Protein AF-S9TFR0-F1 (afdb_monomer)

pLDDT: mean 75.0, std 15.77, range [38.53, 92.88]

Radius of gyration: 18.56 Å; Cα contacts (8 Å, |Δi|>4): 282; chains: 1; bounding box: 47×51×44 Å

Sequence (170 aa):
MITVFAYYRRLFASRSALPDVIALQETHVWTPQDAADFQELGYSVAACYTRPDSRSRVGGGVVTLFRDATVSAVEYTPTAACPVPEFEQVMVWVRDKCTSPATYYGIVNCYWRPNCLASAQPVESVIEFYSQQGMDIVVGDMNARHLSWSSQHNSYAVGRGLLDSRRLRQ

InterPro domains:
  IPR005135 Endonuclease/exonuclease/phosphatase [PF03372] (18-153)
  IPR036691 Endonuclease/exonuclease/phosphatase superfamily [G3DSA:3.60.10.10] (11-167)
  IPR036691 Endonuclease/exonuclease/phosphatase superfamily [SSF56219] (18-165)

Secondary structure (DSSP, 8-state):
---HHHHHHHHHHT-SS--SEEEEE------HHHHHHHHHTTEEEEEEEEE--SS-S--EEEEEEEETTTEEEEEEE-GGG-SSTTEEEEEEEEEESSSSSPPEEEEEEEEEPTT--SSSHHHHHHHHHHHHTT--EEEEE----HHHHHHHHHHHHHHHHHHHHHHTT-

Foldseek 3Di:
DCPPLNVVCVVPVPDPDDDFKDKDWQPQDDDPVNQVSVVVVQKHWQDKDWANDPPDPRTTIMTMIGRPVFKHFDDKDAPVPQPDVQKHKMKTWMWTPVDVVIDIAIEIRIDHDAPPPPDQVSVVSRVVVCVVVRHDYYDYHNNDDPCVNCVRCVVPVVVVVVVVVVVVPD

Structure (mmCIF, N/CA/C/O backbone):
data_AF-S9TFR0-F1
#
_entry.id   AF-S9TFR0-F1
#
loop_
_atom_site.group_PDB
_atom_site.id
_atom_site.type_symbol
_atom_site.label_atom_id
_atom_site.label_alt_id
_atom_site.label_comp_id
_atom_site.label_asym_id
_atom_site.label_entity_id
_atom_site.label_seq_id
_atom_site.pdbx_PDB_ins_code
_atom_site.Cartn_x
_atom_site.Cartn_y
_atom_site.Cartn_z
_atom_site.occupancy
_atom_site.B_iso_or_equiv
_atom_site.auth_seq_id
_atom_site.auth_comp_id
_atom_site.auth_asym_id
_atom_site.auth_atom_id
_atom_site.pdbx_PDB_model_num
ATOM 1 N N . MET A 1 1 ? -15.763 9.952 -17.727 1.00 38.53 1 MET A N 1
ATOM 2 C CA . MET A 1 1 ? -14.745 9.702 -16.690 1.00 38.53 1 MET A CA 1
ATOM 3 C C . MET A 1 1 ? -15.491 9.492 -15.385 1.00 38.53 1 MET A C 1
ATOM 5 O O . MET A 1 1 ? -16.047 10.447 -14.865 1.00 38.53 1 MET A O 1
ATOM 9 N N . ILE A 1 2 ? -15.636 8.242 -14.944 1.00 44.19 2 ILE A N 1
ATOM 10 C CA . ILE A 1 2 ? -16.133 7.963 -13.591 1.00 44.19 2 ILE A CA 1
ATOM 11 C C . ILE A 1 2 ? -14.950 8.289 -12.683 1.00 44.19 2 ILE A C 1
ATOM 13 O O . ILE A 1 2 ? -13.877 7.725 -12.881 1.00 44.19 2 ILE A O 1
ATOM 17 N N . THR A 1 3 ? -15.101 9.255 -11.780 1.00 57.06 3 THR A N 1
ATOM 18 C CA . THR A 1 3 ? -14.060 9.531 -10.787 1.00 57.06 3 THR A CA 1
ATOM 19 C C . THR A 1 3 ? -13.850 8.271 -9.955 1.00 57.06 3 THR A C 1
ATOM 21 O O . THR A 1 3 ? -14.809 7.548 -9.670 1.00 57.06 3 THR A O 1
ATOM 24 N N . VAL A 1 4 ? -12.601 7.987 -9.585 1.00 61.88 4 VAL A N 1
ATOM 25 C CA . VAL A 1 4 ? -12.224 6.833 -8.751 1.00 61.88 4 VAL A CA 1
ATOM 26 C C . VAL A 1 4 ? -13.170 6.720 -7.545 1.00 61.88 4 VAL A C 1
ATOM 28 O O . VAL A 1 4 ? -13.700 5.649 -7.251 1.00 61.88 4 VAL A O 1
ATOM 31 N N . PHE A 1 5 ? -13.531 7.859 -6.955 1.00 61.34 5 PHE A N 1
ATOM 32 C CA . PHE A 1 5 ? -14.506 7.951 -5.878 1.00 61.34 5 PHE A CA 1
ATOM 33 C C . PHE A 1 5 ? -15.922 7.457 -6.215 1.00 61.34 5 PHE A C 1
ATOM 35 O O . PHE A 1 5 ? -16.504 6.699 -5.440 1.00 61.34 5 PHE A O 1
ATOM 42 N N . ALA A 1 6 ? -16.498 7.826 -7.364 1.00 61.62 6 ALA A N 1
ATOM 43 C CA . ALA A 1 6 ? -17.844 7.384 -7.741 1.00 61.62 6 ALA A CA 1
ATOM 44 C C . ALA A 1 6 ? -17.916 5.857 -7.933 1.00 61.62 6 ALA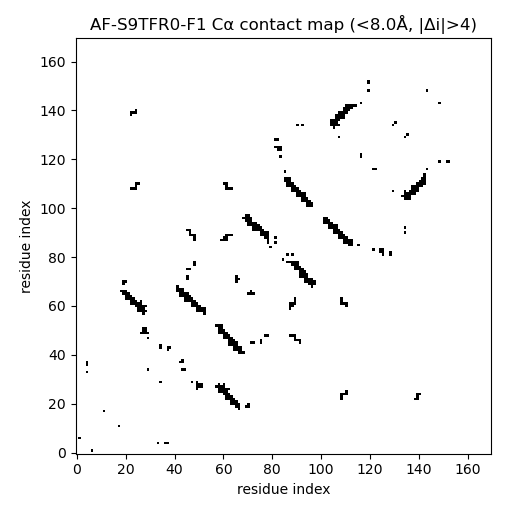 A C 1
ATOM 46 O O . ALA A 1 6 ? -18.931 5.233 -7.609 1.00 61.62 6 ALA A O 1
ATOM 47 N N . TYR A 1 7 ? -16.823 5.244 -8.402 1.00 68.31 7 TYR A N 1
ATOM 48 C CA . TYR A 1 7 ? -16.691 3.790 -8.459 1.00 68.31 7 TYR A CA 1
ATOM 49 C C . TYR A 1 7 ? -16.663 3.172 -7.054 1.00 68.31 7 TYR A C 1
ATOM 51 O O . TYR A 1 7 ? -17.457 2.273 -6.772 1.00 68.31 7 TYR A O 1
ATOM 59 N N . TYR A 1 8 ? -15.826 3.687 -6.147 1.00 69.50 8 TYR A N 1
ATOM 60 C CA . TYR A 1 8 ? -15.717 3.153 -4.785 1.00 69.50 8 TYR A CA 1
ATOM 61 C C . TYR A 1 8 ? -16.974 3.380 -3.945 1.00 69.50 8 TYR A C 1
ATOM 63 O O . TYR A 1 8 ? -17.426 2.442 -3.292 1.00 69.50 8 TYR A O 1
ATOM 71 N N . ARG A 1 9 ? -17.626 4.548 -4.025 1.00 67.38 9 ARG A N 1
ATOM 72 C CA . ARG A 1 9 ? -18.937 4.766 -3.388 1.00 67.38 9 ARG A CA 1
ATOM 73 C C . ARG A 1 9 ? -19.950 3.727 -3.842 1.00 67.38 9 ARG A C 1
ATOM 75 O O . ARG A 1 9 ? -20.666 3.184 -3.012 1.00 67.38 9 ARG A O 1
ATOM 82 N N . ARG A 1 10 ? -20.007 3.417 -5.141 1.00 68.94 10 ARG A N 1
ATOM 83 C CA . ARG A 1 10 ? -20.927 2.400 -5.668 1.00 68.94 10 ARG A CA 1
ATOM 84 C C . ARG A 1 10 ? -20.554 0.992 -5.201 1.00 68.94 10 ARG A C 1
ATOM 86 O O . ARG A 1 10 ? -21.439 0.228 -4.825 1.00 68.94 10 ARG A O 1
ATOM 93 N N . LEU A 1 11 ? -19.264 0.659 -5.207 1.00 71.19 11 LEU A N 1
ATOM 94 C CA . LEU A 1 11 ? -18.754 -0.622 -4.718 1.00 71.19 11 LEU A CA 1
ATOM 95 C C . LEU A 1 11 ? -19.125 -0.827 -3.239 1.00 71.19 11 LEU A C 1
ATOM 97 O O . LEU A 1 11 ? -19.589 -1.899 -2.857 1.00 71.19 11 LEU A O 1
ATOM 101 N N . PHE A 1 12 ? -18.969 0.217 -2.427 1.00 71.56 12 PHE A N 1
ATOM 102 C CA . PHE A 1 12 ? -19.161 0.179 -0.981 1.00 71.56 12 PHE A CA 1
ATOM 103 C C . PHE A 1 12 ? -20.607 0.377 -0.529 1.00 71.56 12 PHE A C 1
ATOM 105 O O . PHE A 1 12 ? -21.001 -0.230 0.459 1.00 71.56 12 PHE A O 1
ATOM 112 N N . ALA A 1 13 ? -21.434 1.108 -1.282 1.00 65.75 13 ALA A N 1
ATOM 113 C CA . ALA A 1 13 ? -22.865 1.264 -0.995 1.00 65.75 13 ALA A CA 1
ATOM 114 C C . ALA A 1 13 ? -23.626 -0.074 -0.970 1.00 65.75 13 ALA A C 1
ATOM 116 O O . ALA A 1 13 ? -24.701 -0.165 -0.388 1.00 65.75 13 ALA A O 1
ATOM 117 N N . SER A 1 14 ? -23.073 -1.111 -1.608 1.00 63.00 14 SER A N 1
ATOM 118 C CA . SER A 1 14 ? -23.661 -2.453 -1.667 1.00 63.00 14 SER A CA 1
ATOM 119 C C . SER A 1 14 ? -23.124 -3.431 -0.615 1.00 63.00 14 SER A C 1
ATOM 121 O O . SER A 1 14 ? -23.605 -4.562 -0.543 1.00 63.00 14 SER A O 1
ATOM 123 N N . ARG A 1 15 ? -22.122 -3.043 0.188 1.00 63.47 15 ARG A N 1
ATOM 124 C CA . ARG A 1 15 ? -21.449 -3.948 1.130 1.00 63.47 15 ARG A CA 1
ATOM 125 C C . ARG A 1 15 ? -21.867 -3.671 2.569 1.00 63.47 15 ARG A C 1
ATOM 127 O O . ARG A 1 15 ? -21.899 -2.530 3.007 1.00 63.47 15 ARG A O 1
ATOM 134 N N . SER A 1 16 ? -22.116 -4.743 3.320 1.00 64.19 16 SER A N 1
ATOM 135 C CA . SER A 1 16 ? -22.411 -4.689 4.758 1.00 64.19 16 SER A CA 1
ATOM 136 C C . SER A 1 16 ? -21.193 -4.329 5.615 1.00 64.19 16 SER A C 1
ATOM 138 O O . SER A 1 16 ? -21.361 -3.871 6.741 1.00 64.19 16 SER A O 1
ATOM 140 N N . ALA A 1 17 ? -19.974 -4.504 5.093 1.00 75.81 17 ALA A N 1
ATOM 141 C CA . ALA A 1 17 ? -18.735 -4.132 5.765 1.00 75.81 17 ALA A CA 1
ATOM 142 C C . ALA A 1 17 ? -17.764 -3.444 4.795 1.00 75.81 17 ALA A C 1
ATOM 144 O O . ALA A 1 17 ? -17.476 -3.948 3.705 1.00 75.81 17 ALA A O 1
ATOM 145 N N . LEU A 1 18 ? -17.256 -2.287 5.219 1.00 85.25 18 LEU A N 1
ATOM 146 C CA . LEU A 1 18 ? -16.175 -1.560 4.554 1.00 85.25 18 LEU A CA 1
ATOM 147 C C . LEU A 1 18 ? -14.811 -2.164 4.940 1.00 85.25 18 LEU A C 1
ATOM 149 O O . LEU A 1 18 ? -14.664 -2.556 6.101 1.00 85.25 18 LEU A O 1
ATOM 153 N N . PRO A 1 19 ? -13.825 -2.232 4.022 1.00 88.88 19 PRO A N 1
ATOM 154 C CA . PRO A 1 19 ? -12.489 -2.748 4.328 1.00 88.88 19 PRO A CA 1
ATOM 155 C C . PRO A 1 19 ? -11.734 -1.843 5.309 1.00 88.88 19 PRO A C 1
ATOM 157 O O . PRO A 1 19 ? -11.892 -0.628 5.276 1.00 88.88 19 PRO A O 1
ATOM 160 N N . ASP A 1 20 ? -10.870 -2.411 6.145 1.00 89.69 20 ASP A N 1
ATOM 161 C CA . ASP A 1 20 ? -10.051 -1.628 7.083 1.00 89.69 20 ASP A CA 1
ATOM 162 C C . ASP A 1 20 ? -8.860 -0.944 6.400 1.00 89.69 20 ASP A C 1
ATOM 164 O O . ASP A 1 20 ? -8.446 0.143 6.799 1.00 89.69 20 ASP A O 1
ATOM 168 N N . VAL A 1 21 ? -8.340 -1.554 5.333 1.00 90.44 21 VAL A N 1
ATOM 169 C CA . VAL A 1 21 ? -7.207 -1.054 4.550 1.00 90.44 21 VAL A CA 1
ATOM 170 C C . VAL A 1 21 ? -7.544 -1.108 3.064 1.00 90.44 21 VAL A C 1
ATOM 172 O O . VAL A 1 21 ? -8.065 -2.112 2.578 1.00 90.44 21 VAL A O 1
ATOM 175 N N . ILE A 1 22 ? -7.222 -0.041 2.332 1.00 91.75 22 ILE A N 1
ATOM 176 C CA . ILE A 1 22 ? -7.310 0.013 0.870 1.00 91.75 22 ILE A CA 1
ATOM 177 C C . ILE A 1 22 ? -5.921 0.332 0.320 1.00 91.75 22 ILE A C 1
ATOM 179 O O . ILE A 1 22 ? -5.328 1.347 0.675 1.00 91.75 22 ILE A O 1
ATOM 183 N N . ALA A 1 23 ? -5.421 -0.529 -0.563 1.00 91.88 23 ALA A N 1
ATOM 184 C CA . ALA A 1 23 ? -4.185 -0.326 -1.307 1.00 91.88 23 ALA A CA 1
ATOM 185 C C . ALA A 1 23 ? -4.531 -0.031 -2.770 1.00 91.88 23 ALA A C 1
ATOM 187 O O . ALA A 1 23 ? -5.100 -0.878 -3.456 1.00 91.88 23 ALA A O 1
ATOM 188 N N . LEU A 1 24 ? -4.217 1.179 -3.222 1.00 90.88 24 LEU A N 1
ATOM 189 C CA . LEU A 1 24 ? -4.420 1.649 -4.589 1.00 90.88 24 LEU A CA 1
ATOM 190 C C . LEU A 1 24 ? -3.076 1.694 -5.317 1.00 90.88 24 LEU A C 1
ATOM 192 O O . LEU A 1 24 ? -2.081 2.129 -4.730 1.00 90.88 24 LEU A O 1
ATOM 196 N N . GLN A 1 25 ? -3.073 1.285 -6.583 1.00 88.69 25 GLN A N 1
ATOM 197 C CA . GLN A 1 25 ? -1.948 1.371 -7.516 1.00 88.69 25 GLN A CA 1
ATOM 198 C C . GLN A 1 25 ? -2.352 2.213 -8.729 1.00 88.69 25 GLN A C 1
ATOM 200 O O . GLN A 1 25 ? -3.538 2.481 -8.927 1.00 88.69 25 GLN A O 1
ATOM 205 N N . GLU A 1 26 ? -1.364 2.638 -9.518 1.00 85.12 26 GLU A N 1
ATOM 206 C CA . GLU A 1 26 ? -1.554 3.492 -10.697 1.00 85.12 26 GLU A CA 1
ATOM 207 C C . GLU A 1 26 ? -2.387 4.740 -10.383 1.00 85.12 26 GLU A C 1
ATOM 209 O O . GLU A 1 26 ? -3.239 5.178 -11.151 1.00 85.12 26 GLU A O 1
ATOM 214 N N . THR A 1 27 ? -2.150 5.340 -9.215 1.00 82.56 27 THR A N 1
ATOM 215 C CA . THR A 1 27 ? -2.918 6.523 -8.816 1.00 82.56 27 THR A CA 1
ATOM 216 C C . THR A 1 27 ? -2.596 7.731 -9.687 1.00 82.56 27 THR A C 1
ATOM 218 O O . THR A 1 27 ? -3.447 8.604 -9.808 1.00 82.56 27 THR A O 1
ATOM 221 N N . HIS A 1 28 ? -1.422 7.743 -10.338 1.00 79.06 28 HIS A N 1
ATOM 222 C CA . HIS A 1 28 ? -0.870 8.774 -11.231 1.00 79.06 28 HIS A CA 1
ATOM 223 C C . HIS A 1 28 ? -0.777 10.170 -10.590 1.00 79.06 28 HIS A C 1
ATOM 225 O O . HIS A 1 28 ? 0.309 10.725 -10.429 1.00 79.06 28 HIS A O 1
ATOM 231 N N . VAL A 1 29 ? -1.927 10.739 -10.232 1.00 78.06 29 VAL A N 1
ATOM 232 C CA . VAL A 1 29 ? -2.124 12.008 -9.547 1.00 78.06 29 VAL A CA 1
ATOM 233 C C . VAL A 1 29 ? -3.084 11.770 -8.386 1.00 78.06 29 VAL A C 1
ATOM 235 O O . VAL A 1 29 ? -4.232 11.391 -8.590 1.00 78.06 29 VAL A O 1
ATOM 238 N N . TRP A 1 30 ? -2.619 12.037 -7.168 1.00 83.12 30 TRP A N 1
ATOM 239 C CA . TRP A 1 30 ? -3.458 12.055 -5.975 1.00 83.12 30 TRP A CA 1
ATOM 240 C C . TRP A 1 30 ? -3.762 13.504 -5.603 1.00 83.12 30 TRP A C 1
ATOM 242 O O . TRP A 1 30 ? -2.841 14.274 -5.318 1.00 83.12 30 TRP A O 1
ATOM 252 N N . THR A 1 31 ? -5.033 13.897 -5.632 1.00 84.19 31 THR A N 1
ATOM 253 C CA . THR A 1 31 ? -5.449 15.275 -5.350 1.00 84.19 31 THR A CA 1
ATOM 254 C C . THR A 1 31 ? -5.991 15.429 -3.925 1.00 84.19 31 THR A C 1
ATOM 256 O O . THR A 1 31 ? -6.436 14.457 -3.311 1.00 84.19 31 THR A O 1
ATOM 259 N N . PRO A 1 32 ? -6.021 16.659 -3.377 1.00 86.00 32 PRO A N 1
ATOM 260 C CA . PRO A 1 32 ? -6.705 16.922 -2.112 1.00 86.00 32 PRO A CA 1
ATOM 261 C C . PRO A 1 32 ? -8.192 16.543 -2.132 1.00 86.00 32 PRO A C 1
ATOM 263 O O . PRO A 1 32 ? -8.725 16.145 -1.101 1.00 86.00 32 PRO A O 1
ATOM 266 N N . GLN A 1 33 ? -8.849 16.632 -3.296 1.00 86.50 33 GLN A N 1
ATOM 267 C CA . GLN A 1 33 ? -10.244 16.219 -3.434 1.00 86.50 33 GLN A CA 1
ATOM 268 C C . GLN A 1 33 ? -10.392 14.703 -3.273 1.00 86.50 33 GLN A C 1
ATOM 270 O O . GLN A 1 33 ? -11.291 14.273 -2.563 1.00 86.50 33 GLN A O 1
ATOM 275 N N . ASP A 1 34 ? -9.481 13.903 -3.841 1.00 86.44 34 ASP A N 1
ATOM 276 C CA . ASP A 1 34 ? -9.497 12.442 -3.661 1.00 86.44 34 ASP A CA 1
ATOM 277 C C . ASP A 1 34 ? -9.370 12.068 -2.176 1.00 86.44 34 ASP A C 1
ATOM 279 O O . ASP A 1 34 ? -10.077 11.191 -1.683 1.00 86.44 34 ASP A O 1
ATOM 283 N N . ALA A 1 35 ? -8.506 12.766 -1.431 1.00 87.19 35 ALA A N 1
ATOM 284 C CA . ALA A 1 35 ? -8.377 12.560 0.009 1.00 87.19 35 ALA A CA 1
ATOM 285 C C . ALA A 1 35 ? -9.664 12.926 0.771 1.00 87.19 35 ALA A C 1
ATOM 287 O O . ALA A 1 35 ? -10.107 12.148 1.615 1.00 87.19 35 ALA A O 1
ATOM 288 N N . ALA A 1 36 ? -10.274 14.077 0.461 1.00 88.06 36 ALA A N 1
ATOM 289 C CA . ALA A 1 36 ? -11.512 14.531 1.098 1.00 88.06 36 ALA A CA 1
ATOM 290 C C . ALA A 1 36 ? -12.678 13.560 0.847 1.00 88.06 36 ALA A C 1
ATOM 292 O O . ALA A 1 36 ? -13.417 13.210 1.764 1.00 88.06 36 ALA A O 1
ATOM 293 N N . ASP A 1 37 ? -12.782 13.065 -0.381 1.00 87.69 37 ASP A N 1
ATOM 294 C CA . ASP A 1 37 ? -13.770 12.082 -0.806 1.00 87.69 37 ASP A CA 1
ATOM 295 C C . ASP A 1 37 ? -13.678 10.787 0.034 1.00 87.69 37 ASP A C 1
ATOM 297 O O . ASP A 1 37 ? -14.675 10.302 0.574 1.00 87.69 37 ASP A O 1
ATOM 301 N N . PHE A 1 38 ? -12.475 10.233 0.222 1.00 88.75 38 PHE A N 1
ATOM 302 C CA . PHE A 1 38 ? -12.277 9.051 1.075 1.00 88.75 38 PHE A CA 1
ATOM 303 C C . PHE A 1 38 ? -12.483 9.338 2.570 1.00 88.75 38 PHE A C 1
ATOM 305 O O . PHE A 1 38 ? -12.944 8.456 3.303 1.00 88.75 38 PHE A O 1
ATOM 312 N N . GLN A 1 39 ? -12.225 10.567 3.013 1.00 90.19 39 GLN A N 1
ATOM 313 C CA . GLN A 1 39 ? -12.499 10.995 4.381 1.00 90.19 39 GLN A CA 1
ATOM 314 C C . GLN A 1 39 ? -14.000 10.976 4.703 1.00 90.19 39 GLN A C 1
ATOM 316 O O . GLN A 1 39 ? -14.369 10.576 5.808 1.00 90.19 39 GLN A O 1
ATOM 321 N N . GLU A 1 40 ? -14.882 11.289 3.742 1.00 88.50 40 GLU A N 1
ATOM 322 C CA . GLU A 1 40 ? -16.341 11.129 3.912 1.00 88.50 40 GLU A CA 1
ATOM 323 C C . GLU A 1 40 ? -16.749 9.678 4.218 1.00 88.50 40 GLU A C 1
ATOM 325 O O . GLU A 1 40 ? -17.784 9.432 4.838 1.00 88.50 40 GLU A O 1
ATOM 330 N N . LEU A 1 41 ? -15.937 8.708 3.789 1.00 85.50 41 LEU A N 1
ATOM 331 C CA . LEU A 1 41 ? -16.143 7.279 4.025 1.00 85.50 41 LEU A CA 1
ATOM 332 C C . LEU A 1 41 ? -15.427 6.771 5.291 1.00 85.50 41 LEU A C 1
ATOM 334 O O . LEU A 1 41 ? -15.454 5.571 5.566 1.00 85.50 41 LEU A O 1
ATOM 338 N N . GLY A 1 42 ? -14.799 7.663 6.065 1.00 89.75 42 GLY A N 1
ATOM 339 C CA . GLY A 1 42 ? -14.074 7.333 7.294 1.00 89.75 42 GLY A CA 1
ATOM 340 C C . GLY A 1 42 ? -12.651 6.813 7.072 1.00 89.75 42 GLY A C 1
ATOM 341 O O . GLY A 1 42 ? -12.126 6.110 7.941 1.00 89.75 42 GLY A O 1
ATOM 342 N N . TYR A 1 43 ? -12.045 7.120 5.920 1.00 91.12 43 TYR A N 1
ATOM 343 C CA . TYR A 1 43 ? -10.665 6.752 5.613 1.00 91.12 43 TYR A CA 1
ATOM 344 C C . TYR A 1 43 ? -9.709 7.942 5.692 1.00 91.12 43 TYR A C 1
ATOM 346 O O . TYR A 1 43 ? -10.018 9.026 5.207 1.00 91.12 43 TYR A O 1
ATOM 354 N N . SER A 1 44 ? -8.499 7.692 6.187 1.00 90.31 44 SER A N 1
ATOM 355 C CA . SER A 1 44 ? -7.367 8.615 6.104 1.00 90.31 44 SER A CA 1
ATOM 356 C C . SER A 1 44 ? -6.264 8.064 5.205 1.00 90.31 44 SER A C 1
ATOM 358 O O . SER A 1 44 ? -6.051 6.851 5.115 1.00 90.31 44 SER A O 1
ATOM 360 N N . VAL A 1 45 ? -5.532 8.966 4.545 1.00 87.06 45 VAL A N 1
ATOM 361 C CA . VAL A 1 45 ? -4.338 8.617 3.765 1.00 87.06 45 VAL A CA 1
ATOM 362 C C . VAL A 1 45 ? -3.200 8.276 4.721 1.00 87.06 45 VAL A C 1
ATOM 364 O O . VAL A 1 45 ? -2.729 9.134 5.461 1.00 87.06 45 VAL A O 1
ATOM 367 N N . ALA A 1 46 ? -2.749 7.026 4.684 1.00 81.56 46 ALA A N 1
ATOM 368 C CA . ALA A 1 46 ? -1.649 6.539 5.506 1.00 81.56 46 ALA A CA 1
ATOM 369 C C . ALA A 1 46 ? -0.290 6.808 4.858 1.00 81.56 46 ALA A C 1
ATOM 371 O O . ALA A 1 46 ? 0.640 7.282 5.503 1.00 81.56 46 ALA A O 1
ATOM 372 N N . ALA A 1 47 ? -0.187 6.504 3.567 1.00 81.06 47 ALA A N 1
ATOM 373 C CA . ALA A 1 47 ? 0.997 6.759 2.767 1.00 81.06 47 ALA A CA 1
ATOM 374 C C . ALA A 1 47 ? 0.585 6.999 1.316 1.00 81.06 47 ALA A C 1
ATOM 376 O O . ALA A 1 47 ? -0.308 6.334 0.790 1.00 81.06 47 ALA A O 1
ATOM 377 N N . CYS A 1 48 ? 1.246 7.953 0.673 1.00 83.31 48 CYS A N 1
ATOM 378 C CA . CYS A 1 48 ? 1.017 8.295 -0.720 1.00 83.31 48 CYS A CA 1
ATOM 379 C C . CYS A 1 48 ? 2.368 8.512 -1.392 1.00 83.31 48 CYS A C 1
ATOM 381 O O . CYS A 1 48 ? 3.171 9.336 -0.954 1.00 83.31 48 CYS A O 1
ATOM 383 N N . TYR A 1 49 ? 2.604 7.767 -2.463 1.00 81.31 49 TYR A N 1
ATOM 384 C CA . TYR A 1 49 ? 3.680 8.018 -3.399 1.00 81.31 49 TYR A CA 1
ATOM 385 C C . TYR A 1 49 ? 3.054 8.245 -4.767 1.00 81.31 49 TYR A C 1
ATOM 387 O O . TYR A 1 49 ? 2.319 7.398 -5.266 1.00 81.31 49 TYR A O 1
ATOM 395 N N . THR A 1 50 ? 3.348 9.385 -5.379 1.00 75.00 50 THR A N 1
ATOM 396 C CA . THR A 1 50 ? 2.978 9.663 -6.767 1.00 75.00 50 THR A CA 1
ATOM 397 C C . THR A 1 50 ? 4.232 10.065 -7.514 1.00 75.00 50 THR A C 1
ATOM 399 O O . THR A 1 50 ? 5.043 10.852 -7.018 1.00 75.00 50 THR A O 1
ATOM 402 N N . ARG A 1 51 ? 4.419 9.497 -8.705 1.00 68.69 51 ARG A N 1
ATOM 403 C CA . ARG A 1 51 ? 5.531 9.865 -9.575 1.00 68.69 51 ARG A CA 1
ATOM 404 C C . ARG A 1 51 ? 4.975 10.653 -10.754 1.00 68.69 51 ARG A C 1
ATOM 406 O O . ARG A 1 51 ? 4.467 10.031 -11.690 1.00 68.69 51 ARG A O 1
ATOM 413 N N . PRO A 1 52 ? 5.097 11.991 -10.753 1.00 61.12 52 PRO A N 1
ATOM 414 C CA . PRO A 1 52 ? 4.811 12.766 -11.947 1.00 61.12 52 PRO A CA 1
ATOM 415 C C . PRO A 1 52 ? 5.868 12.417 -13.000 1.00 61.12 52 PRO A C 1
ATOM 417 O O . PRO A 1 52 ? 7.044 12.757 -12.860 1.00 61.12 52 PRO A O 1
ATOM 420 N N . ASP A 1 53 ? 5.476 11.683 -14.038 1.00 59.72 53 ASP A N 1
ATOM 421 C CA . ASP A 1 53 ? 6.331 11.477 -15.202 1.00 59.72 53 ASP A CA 1
ATOM 422 C C . ASP A 1 53 ? 6.165 12.676 -16.145 1.00 59.72 53 ASP A C 1
ATOM 424 O O . ASP A 1 53 ? 5.074 12.967 -16.630 1.00 59.72 53 ASP A O 1
ATOM 428 N N . SER A 1 54 ? 7.253 13.406 -16.392 1.00 48.69 54 SER A N 1
ATOM 429 C CA . SER A 1 54 ? 7.260 14.549 -17.310 1.00 48.69 54 SER A CA 1
ATOM 430 C C . SER A 1 54 ? 7.246 14.133 -18.784 1.00 48.69 54 SER A C 1
ATOM 432 O O . SER A 1 54 ? 7.062 14.987 -19.651 1.00 48.69 54 SER A O 1
ATOM 434 N N . ARG A 1 55 ? 7.450 12.841 -19.091 1.00 48.72 55 ARG A N 1
ATOM 435 C CA . ARG A 1 55 ? 7.598 12.324 -20.463 1.00 48.72 55 ARG A CA 1
ATOM 436 C C . ARG A 1 55 ? 6.487 11.377 -20.905 1.00 48.72 55 ARG A C 1
ATOM 438 O O . ARG A 1 55 ? 6.268 11.254 -22.108 1.00 48.72 55 ARG A O 1
ATOM 445 N N . SER A 1 56 ? 5.770 10.739 -19.985 1.00 49.38 56 SER A N 1
ATOM 446 C CA . SER A 1 56 ? 4.621 9.891 -20.305 1.00 49.38 56 SER A CA 1
ATOM 447 C C . SER A 1 56 ? 3.375 10.382 -19.567 1.00 49.38 56 SER A C 1
ATOM 449 O O . SER A 1 56 ? 3.437 10.805 -18.419 1.00 49.38 56 SER A O 1
ATOM 451 N N . ARG A 1 57 ? 2.206 10.326 -20.218 1.00 45.22 57 ARG A N 1
ATOM 452 C CA . ARG A 1 57 ? 0.906 10.626 -19.580 1.00 45.22 57 ARG A CA 1
ATOM 453 C C . ARG A 1 57 ? 0.477 9.553 -18.562 1.00 45.22 57 ARG A C 1
ATOM 455 O O . ARG A 1 57 ? -0.666 9.570 -18.122 1.00 45.22 57 ARG A O 1
ATOM 462 N N . VAL A 1 58 ? 1.360 8.614 -18.233 1.00 52.53 58 VAL A N 1
ATOM 463 C CA . VAL A 1 58 ? 1.101 7.453 -17.383 1.00 52.53 58 VAL A CA 1
ATOM 464 C C . VAL A 1 58 ? 2.124 7.507 -16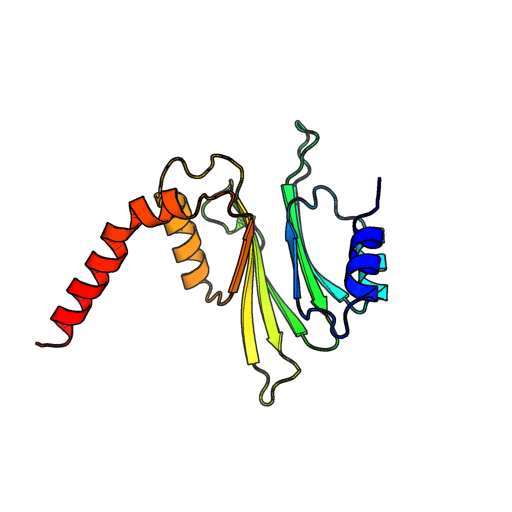.251 1.00 52.53 58 VAL A C 1
ATOM 466 O O . VAL A 1 58 ? 3.143 6.824 -16.266 1.00 52.53 58 VAL A O 1
ATOM 469 N N . GLY A 1 59 ? 1.895 8.420 -15.304 1.00 60.09 59 GLY A N 1
ATOM 470 C CA . GLY A 1 59 ? 2.697 8.502 -14.083 1.00 60.09 59 GLY A CA 1
ATOM 471 C C . GLY A 1 59 ? 2.614 7.208 -13.271 1.00 60.09 59 GLY A C 1
ATOM 472 O O . GLY A 1 59 ? 1.765 6.360 -13.511 1.00 60.09 59 GLY A O 1
ATOM 473 N N . GLY A 1 60 ? 3.492 7.044 -12.298 1.00 73.69 60 GLY A N 1
ATOM 474 C CA . GLY A 1 60 ? 3.387 5.959 -11.324 1.00 73.69 60 GLY A CA 1
ATOM 475 C C . GLY A 1 60 ? 2.589 6.382 -10.092 1.00 73.69 60 GLY A C 1
ATOM 476 O O . GLY A 1 60 ? 2.302 7.571 -9.916 1.00 73.69 60 GLY A O 1
ATOM 477 N N . GLY A 1 61 ? 2.285 5.450 -9.196 1.00 84.19 61 GLY A N 1
ATOM 478 C CA . GLY A 1 61 ? 1.807 5.825 -7.870 1.00 84.19 61 GLY A CA 1
ATOM 479 C C . GLY A 1 61 ? 1.123 4.720 -7.086 1.00 84.19 61 GLY A C 1
ATOM 480 O O . GLY A 1 61 ? 0.433 3.868 -7.640 1.00 84.19 61 GLY A O 1
ATOM 481 N N . VAL A 1 62 ? 1.292 4.783 -5.770 1.00 88.38 62 VAL A N 1
ATOM 482 C CA . VAL A 1 62 ? 0.626 3.912 -4.806 1.00 88.38 62 VAL A CA 1
ATOM 483 C C . VAL A 1 62 ? 0.080 4.744 -3.652 1.00 88.38 62 VAL A C 1
ATOM 485 O O . VAL A 1 62 ? 0.735 5.670 -3.165 1.00 88.38 62 VAL A O 1
ATOM 488 N N . VAL A 1 63 ? -1.136 4.429 -3.214 1.00 90.00 63 VAL A N 1
ATOM 489 C CA . VAL A 1 63 ? -1.783 5.083 -2.071 1.00 90.00 63 VAL A CA 1
ATOM 490 C C . VAL A 1 63 ? -2.367 4.034 -1.151 1.00 90.00 63 VAL A C 1
ATOM 492 O O . VAL A 1 63 ? -3.101 3.152 -1.586 1.00 90.00 63 VAL A O 1
ATOM 495 N N . THR A 1 64 ? -2.051 4.145 0.131 1.00 91.62 64 THR A N 1
ATOM 496 C CA . THR A 1 64 ? -2.600 3.288 1.177 1.00 91.62 64 THR A CA 1
ATOM 497 C C . THR A 1 64 ? -3.526 4.120 2.053 1.00 91.62 64 THR A C 1
ATOM 499 O O . THR A 1 64 ? -3.117 5.152 2.587 1.00 91.62 64 THR A O 1
ATOM 502 N N . LEU A 1 65 ? -4.773 3.675 2.188 1.00 91.94 65 LEU A N 1
ATOM 503 C CA . LEU A 1 65 ? -5.819 4.310 2.986 1.00 91.94 65 LEU A CA 1
ATOM 504 C C . LEU A 1 65 ? -6.214 3.392 4.137 1.00 91.94 65 LEU A C 1
ATOM 506 O O . LEU A 1 65 ? -6.342 2.182 3.943 1.00 91.94 65 LEU A O 1
ATOM 510 N N . PHE A 1 66 ? -6.473 3.975 5.300 1.00 92.19 66 PHE A N 1
ATOM 511 C CA . PHE A 1 66 ? -6.854 3.261 6.515 1.00 92.19 66 PHE A CA 1
ATOM 512 C C . PHE A 1 66 ? -8.183 3.759 7.042 1.00 92.19 66 PHE A C 1
ATOM 514 O O . PHE A 1 66 ? -8.430 4.961 7.052 1.00 92.19 66 PHE A O 1
ATOM 521 N N . ARG A 1 67 ? -9.028 2.838 7.500 1.00 91.06 67 ARG A N 1
ATOM 522 C CA . ARG A 1 67 ? -10.254 3.189 8.205 1.00 91.06 67 ARG A CA 1
ATOM 523 C C . ARG A 1 67 ? -9.905 3.580 9.638 1.00 91.06 67 ARG A C 1
ATOM 525 O O . ARG A 1 67 ? -9.567 2.724 10.453 1.00 91.06 67 ARG A O 1
ATOM 532 N N . ASP A 1 68 ? -10.031 4.864 9.962 1.00 85.38 68 ASP A N 1
ATOM 533 C CA . ASP A 1 68 ? -9.523 5.424 11.225 1.00 85.38 68 ASP A CA 1
ATOM 534 C C . ASP A 1 68 ? -10.145 4.791 12.473 1.00 85.38 68 ASP A C 1
ATOM 536 O O . ASP A 1 68 ? -9.521 4.743 13.538 1.00 85.38 68 ASP A O 1
ATOM 540 N N . ALA A 1 69 ? -11.373 4.288 12.343 1.00 84.31 69 ALA A N 1
ATOM 541 C CA . ALA A 1 69 ? -12.087 3.609 13.415 1.00 84.31 69 ALA A CA 1
ATOM 542 C C . ALA A 1 69 ? -11.418 2.294 13.854 1.00 84.31 69 ALA A C 1
ATOM 544 O O . ALA A 1 69 ? -11.600 1.886 14.998 1.00 84.31 69 ALA A O 1
ATOM 545 N N . THR A 1 70 ? -10.659 1.633 12.976 1.00 85.38 70 THR A N 1
ATOM 546 C CA . THR A 1 70 ? -10.150 0.271 13.213 1.00 85.38 70 THR A CA 1
ATOM 547 C C . THR A 1 70 ? -8.641 0.157 13.151 1.00 85.38 70 THR A C 1
ATOM 549 O O . THR A 1 70 ? -8.056 -0.599 13.921 1.00 85.38 70 THR A O 1
ATOM 552 N N . VAL A 1 71 ? -7.990 0.951 12.309 1.00 89.19 71 VAL A N 1
ATOM 553 C CA . VAL A 1 71 ? -6.539 0.903 12.120 1.00 89.19 71 VAL A CA 1
ATOM 554 C C . VAL A 1 71 ? -5.939 2.307 12.087 1.00 89.19 71 VAL A C 1
ATOM 556 O O . VAL A 1 71 ? -6.633 3.306 11.898 1.00 89.19 71 VAL A O 1
ATOM 559 N N . SER A 1 72 ? -4.634 2.409 12.321 1.00 87.31 72 SER A N 1
ATOM 560 C CA . SER A 1 72 ? -3.879 3.655 12.136 1.00 87.31 72 SER A CA 1
ATOM 561 C C . SER A 1 72 ? -2.445 3.385 11.714 1.00 87.31 72 SER A C 1
ATOM 563 O O . SER A 1 72 ? -1.837 2.424 12.188 1.00 87.31 72 SER A O 1
ATOM 565 N N . ALA A 1 73 ? -1.895 4.277 10.890 1.00 86.19 73 ALA A N 1
ATOM 566 C CA . ALA A 1 73 ? -0.479 4.284 10.554 1.00 86.19 73 ALA A CA 1
ATOM 567 C C . ALA A 1 73 ? 0.350 4.701 11.772 1.00 86.19 73 ALA A C 1
ATOM 569 O O . ALA A 1 73 ? -0.005 5.649 12.473 1.00 86.19 73 ALA A O 1
ATOM 570 N N . VAL A 1 74 ? 1.449 3.995 12.007 1.00 84.88 74 VAL A N 1
ATOM 571 C CA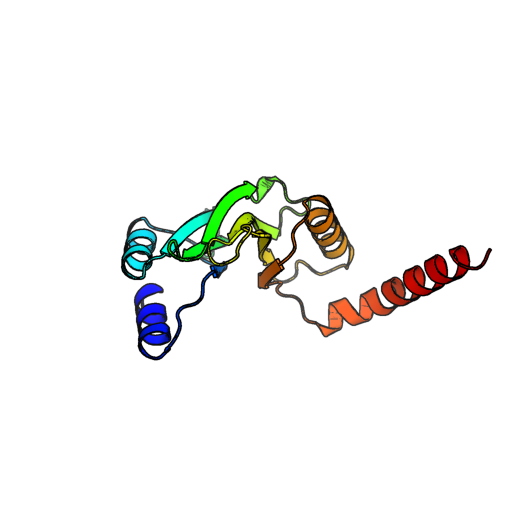 . VAL A 1 74 ? 2.439 4.307 13.044 1.00 84.88 74 VAL A CA 1
ATOM 572 C C . VAL A 1 74 ? 3.673 4.933 12.407 1.00 84.88 74 VAL A C 1
ATOM 574 O O . VAL A 1 74 ? 4.173 5.948 12.881 1.00 84.88 74 VAL A O 1
ATOM 577 N N . GLU A 1 75 ? 4.128 4.348 11.304 1.00 84.75 75 GLU A N 1
ATOM 578 C CA . GLU A 1 75 ? 5.310 4.765 10.560 1.00 84.75 75 GLU A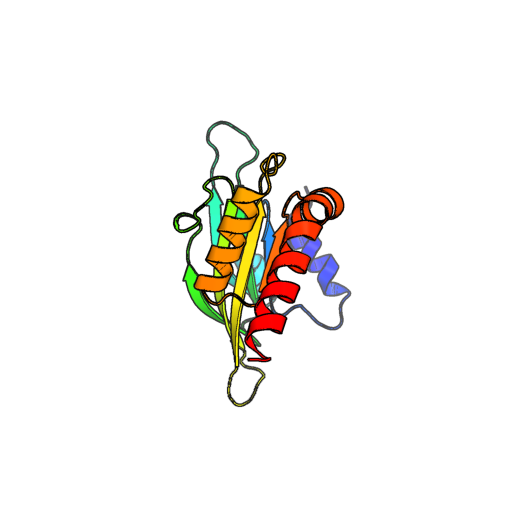 CA 1
ATOM 579 C C . GLU A 1 75 ? 5.126 4.401 9.086 1.00 84.75 75 GLU A C 1
ATOM 581 O O . GLU A 1 75 ? 4.412 3.446 8.769 1.00 84.75 75 GLU A O 1
ATOM 586 N N . TYR A 1 76 ? 5.769 5.145 8.184 1.00 82.31 76 TYR A N 1
ATOM 587 C CA . TYR A 1 76 ? 5.843 4.775 6.777 1.00 82.31 76 TYR A CA 1
ATOM 588 C C . TYR A 1 76 ? 7.270 4.894 6.240 1.00 82.31 76 TYR A C 1
ATOM 590 O O . TYR A 1 76 ? 8.016 5.805 6.601 1.00 82.31 76 TYR A O 1
ATOM 598 N N . THR A 1 77 ? 7.623 4.006 5.314 1.00 79.06 77 THR A N 1
ATOM 599 C CA . THR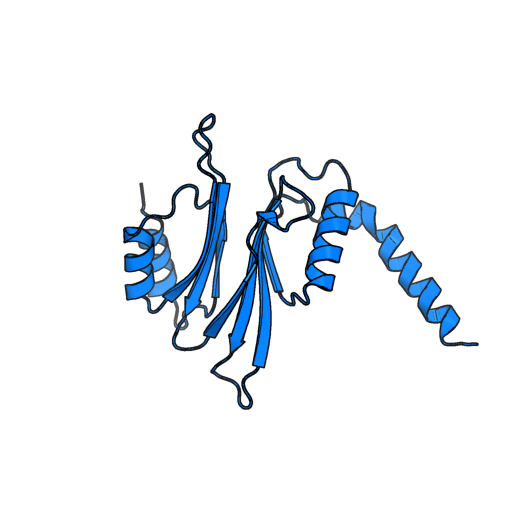 A 1 77 ? 8.882 4.053 4.570 1.00 79.06 77 THR A CA 1
ATOM 600 C C . THR A 1 77 ? 8.591 4.348 3.096 1.00 79.06 77 THR A C 1
ATOM 602 O O . THR A 1 77 ? 7.827 3.611 2.458 1.00 79.06 77 THR A O 1
ATOM 605 N N . PRO A 1 78 ? 9.172 5.419 2.525 1.00 72.00 78 PRO A N 1
ATOM 606 C CA . PRO A 1 78 ? 8.929 5.805 1.141 1.00 72.00 78 PRO A CA 1
ATOM 607 C C . PRO A 1 78 ? 9.640 4.885 0.137 1.00 72.00 78 PRO A C 1
ATOM 609 O O . PRO A 1 78 ? 10.631 4.225 0.450 1.00 72.00 78 PRO A O 1
ATOM 612 N N . THR A 1 79 ? 9.183 4.929 -1.119 1.00 69.06 79 THR A N 1
ATOM 613 C CA . THR A 1 79 ? 9.702 4.132 -2.248 1.00 69.06 79 THR A CA 1
ATOM 614 C C . THR A 1 79 ? 11.213 4.241 -2.453 1.00 69.06 79 THR A C 1
ATOM 616 O O . THR A 1 79 ? 11.833 3.278 -2.883 1.00 69.06 79 THR A O 1
ATOM 619 N N . ALA A 1 80 ? 11.826 5.386 -2.135 1.00 63.03 80 ALA A N 1
ATOM 620 C CA . ALA A 1 80 ? 13.256 5.624 -2.352 1.00 63.03 80 ALA A CA 1
ATOM 621 C C . ALA A 1 80 ? 14.179 4.666 -1.571 1.00 63.03 80 ALA A C 1
ATOM 623 O O . ALA A 1 80 ? 15.354 4.557 -1.906 1.00 63.03 80 ALA A O 1
ATOM 624 N N . ALA A 1 81 ? 13.658 3.971 -0.556 1.00 72.31 81 ALA A N 1
ATOM 625 C CA . ALA A 1 81 ? 14.387 2.937 0.174 1.00 72.31 81 ALA A CA 1
ATOM 626 C C . ALA A 1 81 ? 14.388 1.565 -0.534 1.00 72.31 81 ALA A C 1
ATOM 628 O O . ALA A 1 81 ? 15.065 0.651 -0.075 1.00 72.31 81 ALA A O 1
ATOM 629 N N . CYS A 1 82 ? 13.628 1.396 -1.625 1.00 76.50 82 CYS A N 1
ATOM 630 C CA . CYS A 1 82 ? 13.561 0.143 -2.371 1.00 76.50 82 CYS A CA 1
ATOM 631 C C . CYS A 1 82 ? 14.897 -0.163 -3.074 1.00 76.50 82 CYS A C 1
ATOM 633 O O . CYS A 1 82 ? 15.418 0.713 -3.769 1.00 76.50 82 CYS A O 1
ATOM 635 N N . PRO A 1 83 ? 15.420 -1.403 -2.995 1.00 80.50 83 PRO A N 1
ATOM 636 C CA . PRO A 1 83 ? 16.624 -1.795 -3.732 1.00 80.50 83 PRO A CA 1
ATOM 637 C C . PRO A 1 83 ? 16.418 -1.857 -5.257 1.00 80.50 83 PRO A C 1
ATOM 639 O O . PRO A 1 83 ? 17.397 -1.930 -5.997 1.00 80.50 83 PRO A O 1
ATOM 642 N N . VAL A 1 84 ? 15.166 -1.828 -5.731 1.00 80.25 84 VAL A N 1
ATOM 643 C CA . VAL A 1 84 ? 14.795 -1.899 -7.152 1.00 80.25 84 VAL A CA 1
ATOM 644 C C . VAL A 1 84 ? 14.057 -0.609 -7.550 1.00 80.25 84 VAL A C 1
ATOM 646 O O . VAL A 1 84 ? 12.872 -0.468 -7.242 1.00 80.25 84 VAL A O 1
ATOM 649 N N . PRO A 1 85 ? 14.722 0.352 -8.221 1.00 75.38 85 PRO A N 1
ATOM 650 C CA . PRO A 1 85 ? 14.150 1.666 -8.548 1.00 75.38 85 PRO A CA 1
ATOM 651 C C . PRO A 1 85 ? 12.898 1.633 -9.436 1.00 75.38 85 PRO A C 1
ATOM 653 O O . PRO A 1 85 ? 12.142 2.605 -9.498 1.00 75.38 85 PRO A O 1
ATOM 656 N N . GLU A 1 86 ? 12.691 0.542 -10.168 1.00 77.56 86 GLU A N 1
ATOM 657 C CA . GLU A 1 86 ? 11.530 0.311 -11.021 1.00 77.56 86 GLU A CA 1
ATOM 658 C C . GLU A 1 86 ? 10.279 -0.094 -10.232 1.00 77.56 86 GLU A C 1
ATOM 660 O O . GLU A 1 86 ? 9.186 -0.085 -10.805 1.00 77.56 86 GLU A O 1
ATOM 665 N N . PHE A 1 87 ? 10.424 -0.477 -8.959 1.00 80.06 87 PHE A N 1
ATOM 666 C CA . PHE A 1 87 ? 9.321 -0.935 -8.118 1.00 80.06 87 PHE A CA 1
ATOM 667 C C . PHE A 1 87 ? 8.832 0.218 -7.255 1.00 80.06 87 PHE A C 1
ATOM 669 O O . PHE A 1 87 ? 9.553 0.758 -6.415 1.00 80.06 87 PHE A O 1
ATOM 676 N N . GLU A 1 88 ? 7.580 0.594 -7.472 1.00 84.00 88 GLU A N 1
ATOM 677 C CA . GLU A 1 88 ? 6.927 1.661 -6.736 1.00 84.00 88 GLU A CA 1
ATOM 678 C C . GLU A 1 88 ? 6.248 1.052 -5.516 1.00 84.00 88 GLU A C 1
ATOM 680 O O . GLU A 1 88 ? 5.544 0.053 -5.628 1.00 84.00 88 GLU A O 1
ATOM 685 N N . GLN A 1 89 ? 6.493 1.602 -4.329 1.00 82.00 89 GLN A N 1
ATOM 686 C CA . GLN A 1 89 ? 5.987 0.995 -3.101 1.00 82.00 89 GLN A CA 1
ATOM 687 C C . GLN A 1 89 ? 5.904 1.972 -1.941 1.00 82.00 89 GLN A C 1
ATOM 689 O O . GLN A 1 89 ? 6.717 2.888 -1.823 1.00 82.00 89 GLN A O 1
ATOM 694 N N . VAL A 1 90 ? 4.979 1.713 -1.030 1.00 83.81 90 VAL A N 1
ATOM 695 C CA . VAL A 1 90 ? 4.967 2.304 0.307 1.00 83.81 90 VAL A CA 1
ATOM 696 C C . VAL A 1 90 ? 4.855 1.183 1.325 1.00 83.81 90 VAL A C 1
ATOM 698 O O . VAL A 1 90 ? 4.036 0.277 1.173 1.00 83.81 90 VAL A O 1
ATOM 701 N N . MET A 1 91 ? 5.696 1.241 2.351 1.00 86.38 91 MET A N 1
ATOM 702 C CA . MET A 1 91 ? 5.627 0.333 3.492 1.00 86.38 91 MET A CA 1
ATOM 703 C C . MET A 1 91 ? 5.053 1.106 4.666 1.00 86.38 91 MET A C 1
ATOM 705 O O . MET A 1 91 ? 5.445 2.251 4.885 1.00 86.38 91 MET A O 1
ATOM 709 N N . VAL A 1 92 ? 4.107 0.518 5.385 1.00 87.19 92 VAL A N 1
ATOM 710 C CA . VAL A 1 92 ? 3.407 1.178 6.484 1.00 87.19 92 VAL A CA 1
ATOM 711 C C . VAL A 1 92 ? 3.302 0.218 7.654 1.00 87.19 92 VAL A C 1
ATOM 713 O O . VAL A 1 92 ? 2.751 -0.872 7.517 1.00 87.19 92 VAL A O 1
ATOM 716 N N . TRP A 1 93 ? 3.787 0.645 8.815 1.00 89.00 93 TRP A N 1
ATOM 717 C CA . TRP A 1 93 ? 3.511 -0.028 10.077 1.00 89.00 93 TRP A CA 1
ATOM 718 C C . TRP A 1 93 ? 2.133 0.374 10.573 1.00 89.00 93 TRP A C 1
ATOM 720 O O . TRP A 1 93 ? 1.812 1.561 10.678 1.00 89.00 93 TRP A O 1
ATOM 730 N N . VAL A 1 94 ? 1.315 -0.622 10.881 1.00 89.25 94 VAL A N 1
ATOM 731 C CA . VAL A 1 94 ? -0.088 -0.456 11.241 1.00 89.25 94 VAL A CA 1
ATOM 732 C C . VAL A 1 94 ? -0.306 -0.900 12.671 1.00 89.25 94 VAL A C 1
ATOM 734 O O . VAL A 1 94 ? 0.210 -1.925 13.108 1.00 89.25 94 VAL A O 1
ATOM 737 N N . ARG A 1 95 ? -1.107 -0.120 13.391 1.00 89.56 95 ARG A N 1
ATOM 738 C CA . ARG A 1 95 ? -1.677 -0.499 14.679 1.00 89.56 95 ARG A CA 1
ATOM 739 C C . ARG A 1 95 ? -3.138 -0.890 14.491 1.00 89.56 95 ARG A C 1
ATOM 741 O O . ARG A 1 95 ? -3.934 -0.054 14.060 1.00 89.56 95 ARG A O 1
ATOM 748 N N . ASP A 1 96 ? -3.478 -2.113 14.878 1.00 89.56 96 ASP A N 1
ATOM 749 C CA . ASP A 1 96 ? -4.853 -2.587 15.025 1.00 89.56 96 ASP A CA 1
ATOM 750 C C . ASP A 1 96 ? -5.434 -2.080 16.353 1.00 89.56 96 ASP A C 1
ATOM 752 O O . ASP A 1 96 ? -4.849 -2.275 17.425 1.00 89.56 96 ASP A O 1
ATOM 756 N N . LYS A 1 97 ? -6.572 -1.386 16.284 1.00 86.81 97 LYS A N 1
ATOM 757 C CA . LYS A 1 97 ? -7.280 -0.837 17.450 1.00 86.81 97 LYS A CA 1
ATOM 758 C C . LYS A 1 97 ? -8.377 -1.771 17.962 1.00 86.81 97 LYS A C 1
ATOM 760 O O . LYS A 1 97 ? -8.913 -1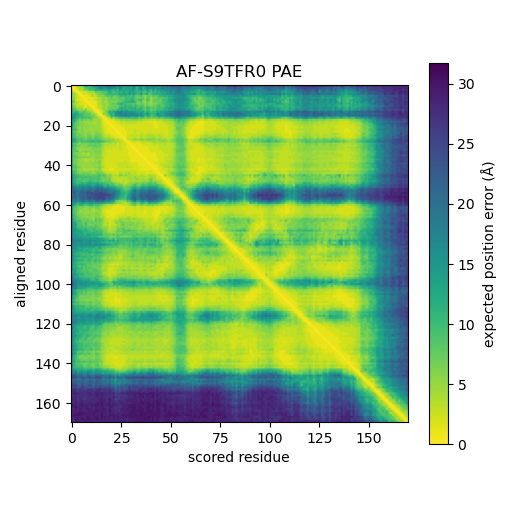.528 19.041 1.00 86.81 97 LYS A O 1
ATOM 765 N N . CYS A 1 98 ? -8.737 -2.798 17.196 1.00 85.12 98 CYS A N 1
ATOM 766 C CA . CYS A 1 98 ? -9.834 -3.708 17.501 1.00 85.12 98 CYS A CA 1
ATOM 767 C C . CYS A 1 98 ? -9.408 -4.888 18.383 1.00 85.12 98 CYS A C 1
ATOM 769 O O . CYS A 1 98 ? -10.269 -5.568 18.943 1.00 85.12 98 CYS A O 1
ATOM 771 N N . THR A 1 99 ? -8.105 -5.124 18.544 1.00 77.88 99 THR A N 1
ATOM 772 C CA . THR A 1 99 ? -7.559 -6.178 19.406 1.00 77.88 99 THR A CA 1
ATOM 773 C C . THR A 1 99 ? -7.111 -5.643 20.771 1.00 77.88 99 THR A C 1
ATOM 775 O O . THR A 1 99 ? -6.701 -4.490 20.919 1.00 77.88 99 THR A O 1
ATOM 778 N N . SER A 1 100 ? -7.200 -6.492 21.802 1.00 75.94 100 SER A N 1
ATOM 779 C CA . SER A 1 100 ? -6.694 -6.207 23.151 1.00 75.94 100 SER A CA 1
ATOM 780 C C . SER A 1 100 ? -5.784 -7.352 23.621 1.00 75.94 100 SER A C 1
ATOM 782 O O . SER A 1 100 ? -6.284 -8.465 23.802 1.00 75.94 100 SER A O 1
ATOM 784 N N . PRO A 1 101 ? -4.470 -7.119 23.822 1.00 81.38 101 PRO A N 1
ATOM 785 C CA . PRO A 1 101 ? -3.751 -5.866 23.569 1.00 81.38 101 PRO A CA 1
ATOM 786 C C . PRO A 1 101 ? -3.684 -5.521 22.070 1.00 81.38 101 PRO A C 1
ATOM 788 O O . PRO A 1 101 ? -3.816 -6.401 21.221 1.00 81.38 101 PRO A O 1
ATOM 791 N N . ALA A 1 102 ? -3.458 -4.238 21.763 1.00 81.88 102 ALA A N 1
ATOM 792 C CA . ALA A 1 102 ? -3.327 -3.760 20.386 1.00 81.88 102 ALA A CA 1
ATOM 793 C C . ALA A 1 102 ? -2.218 -4.521 19.643 1.00 81.88 102 ALA A C 1
ATOM 795 O O . ALA A 1 102 ? -1.110 -4.680 20.161 1.00 81.88 102 ALA A O 1
ATOM 796 N N . THR A 1 103 ? -2.525 -4.976 18.431 1.00 88.50 103 THR A N 1
ATOM 797 C CA . THR A 1 103 ? -1.602 -5.721 17.566 1.00 88.50 103 THR A CA 1
ATOM 798 C C . THR A 1 103 ? -0.961 -4.787 16.544 1.00 88.50 103 THR A C 1
ATOM 800 O O . THR A 1 103 ? -1.571 -3.802 16.127 1.00 88.50 103 THR A O 1
ATOM 803 N N . TYR A 1 104 ? 0.274 -5.089 16.146 1.00 90.00 104 TYR A N 1
ATOM 804 C CA . TYR A 1 104 ? 1.011 -4.336 15.136 1.00 90.00 104 TYR A CA 1
ATOM 805 C C . TYR A 1 104 ? 1.410 -5.260 13.995 1.00 90.00 104 TYR A C 1
ATOM 807 O O . TYR A 1 104 ? 1.756 -6.412 14.247 1.00 90.00 104 TYR A O 1
ATOM 815 N N . TYR A 1 105 ? 1.353 -4.749 12.771 1.00 90.12 105 TYR A N 1
ATOM 816 C CA . TYR A 1 105 ? 1.790 -5.469 11.579 1.00 90.12 105 TYR A CA 1
ATOM 817 C C . TYR A 1 105 ? 2.222 -4.495 10.478 1.00 90.12 105 TYR A C 1
ATOM 819 O O . TYR A 1 105 ? 1.760 -3.352 10.425 1.00 90.12 105 TYR A O 1
ATOM 827 N N . GLY A 1 106 ? 3.124 -4.931 9.608 1.00 91.25 106 GLY A N 1
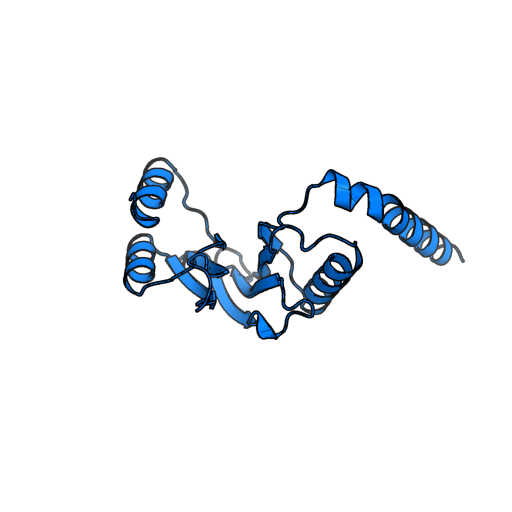ATOM 828 C CA . GLY A 1 106 ? 3.602 -4.181 8.453 1.00 91.25 106 GLY A CA 1
ATOM 829 C C . GLY A 1 106 ? 2.800 -4.499 7.191 1.00 91.25 106 GLY A C 1
ATOM 830 O O . GLY A 1 106 ? 2.501 -5.658 6.903 1.00 91.25 106 GLY A O 1
ATOM 831 N N . ILE A 1 107 ? 2.472 -3.472 6.408 1.00 92.06 107 ILE A N 1
ATOM 832 C CA . ILE A 1 107 ? 1.848 -3.605 5.088 1.00 92.06 107 ILE A CA 1
ATOM 833 C C . ILE A 1 107 ? 2.741 -2.957 4.037 1.00 92.06 107 ILE A C 1
ATOM 835 O O . ILE A 1 107 ? 3.109 -1.791 4.159 1.00 92.06 107 ILE A O 1
ATOM 839 N N . VAL A 1 108 ? 2.994 -3.673 2.949 1.00 92.31 108 VAL A N 1
ATOM 840 C CA . VAL A 1 108 ? 3.543 -3.133 1.709 1.00 92.31 108 VAL A CA 1
ATOM 841 C C . VAL A 1 108 ? 2.423 -2.984 0.694 1.00 92.31 108 VAL A C 1
ATOM 843 O O . VAL A 1 108 ? 1.761 -3.963 0.358 1.00 92.31 108 VAL A O 1
ATOM 846 N N . ASN A 1 109 ? 2.248 -1.772 0.173 1.00 92.88 109 ASN A N 1
ATOM 847 C CA . ASN A 1 109 ? 1.499 -1.525 -1.054 1.00 92.88 109 ASN A CA 1
ATOM 848 C C . ASN A 1 109 ? 2.493 -1.300 -2.195 1.00 92.88 109 ASN A C 1
ATOM 850 O O . ASN A 1 109 ? 3.266 -0.342 -2.128 1.00 92.88 109 ASN A O 1
ATOM 854 N N . CYS A 1 110 ? 2.485 -2.160 -3.213 1.00 89.94 110 CYS A N 1
ATOM 855 C CA . CYS A 1 110 ? 3.433 -2.099 -4.322 1.00 89.94 110 CYS A CA 1
ATOM 856 C C . CYS A 1 110 ? 2.775 -2.049 -5.710 1.00 89.94 110 CYS A C 1
ATOM 858 O O . CYS A 1 110 ? 1.658 -2.507 -5.939 1.00 89.94 110 CYS A O 1
ATOM 860 N N . TYR A 1 111 ? 3.517 -1.486 -6.654 1.00 87.81 111 TYR A N 1
ATOM 861 C CA . TYR A 1 111 ? 3.254 -1.503 -8.081 1.00 87.81 111 TYR A CA 1
ATOM 862 C C . TYR A 1 111 ? 4.575 -1.779 -8.802 1.00 87.81 111 TYR A C 1
ATOM 864 O O . TYR A 1 111 ? 5.510 -0.973 -8.769 1.00 87.81 111 TYR A O 1
ATOM 872 N N . TRP A 1 112 ? 4.685 -2.949 -9.422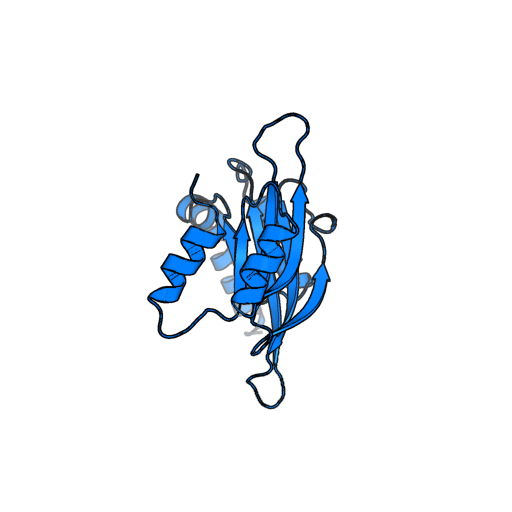 1.00 84.75 112 TRP A N 1
ATOM 873 C CA . TRP A 1 112 ? 5.851 -3.320 -10.215 1.00 84.75 112 TRP A CA 1
ATOM 874 C C . TRP A 1 112 ? 5.558 -3.013 -11.674 1.00 84.75 112 TRP A C 1
ATOM 876 O O . TRP A 1 112 ? 4.507 -3.374 -12.198 1.00 84.75 112 TRP A O 1
ATOM 886 N N . ARG A 1 113 ? 6.483 -2.342 -12.355 1.00 78.06 113 ARG A N 1
ATOM 887 C CA . ARG A 1 113 ? 6.268 -1.955 -13.752 1.00 78.06 113 ARG A CA 1
ATOM 888 C C . ARG A 1 113 ? 6.142 -3.176 -14.667 1.00 78.06 113 ARG A C 1
ATOM 890 O O . ARG A 1 113 ? 6.836 -4.171 -14.458 1.00 78.06 113 ARG A O 1
ATOM 897 N N . PRO A 1 114 ? 5.357 -3.100 -15.751 1.00 76.06 114 PRO A N 1
ATOM 898 C CA . PRO A 1 114 ? 5.339 -4.152 -16.758 1.00 76.06 114 PRO A CA 1
ATOM 899 C C . PRO A 1 114 ? 6.750 -4.486 -17.264 1.00 76.06 114 PRO A C 1
ATOM 901 O O . PRO A 1 114 ? 7.583 -3.599 -17.450 1.00 76.06 114 PRO A O 1
ATOM 904 N N . ASN A 1 115 ? 7.010 -5.770 -17.521 1.00 71.06 115 ASN A N 1
ATOM 905 C CA . ASN A 1 115 ? 8.285 -6.293 -18.039 1.00 71.06 115 ASN A CA 1
ATOM 906 C C . ASN A 1 115 ? 9.518 -6.112 -17.130 1.00 71.06 115 ASN A C 1
ATOM 908 O O . ASN A 1 115 ? 10.633 -6.381 -17.572 1.00 71.06 115 ASN A O 1
ATOM 912 N N . CYS A 1 116 ? 9.355 -5.724 -15.862 1.00 65.12 116 CYS A N 1
ATOM 913 C CA . CYS A 1 116 ? 10.476 -5.627 -14.919 1.00 65.12 116 CYS A CA 1
ATOM 914 C C . CYS A 1 116 ? 11.030 -6.995 -14.455 1.00 65.12 116 CYS A C 1
ATOM 916 O O . CYS A 1 116 ? 12.060 -7.065 -13.791 1.00 65.12 116 CYS A O 1
ATOM 918 N N . LEU A 1 117 ? 10.367 -8.092 -14.837 1.00 67.81 117 LEU A N 1
ATOM 919 C CA . LEU A 1 117 ? 10.635 -9.461 -14.384 1.00 67.81 117 LEU A CA 1
ATOM 920 C C . LEU A 1 117 ? 11.374 -10.302 -15.426 1.00 67.81 117 LEU A C 1
ATOM 922 O O . LEU A 1 117 ? 11.110 -11.494 -15.582 1.00 67.81 117 LEU A O 1
ATOM 926 N N . ALA A 1 118 ? 12.297 -9.686 -16.164 1.00 65.31 118 ALA A N 1
ATOM 927 C CA . ALA A 1 118 ? 13.174 -10.418 -17.079 1.00 65.31 118 ALA A CA 1
ATOM 928 C C . ALA A 1 118 ? 14.053 -11.452 -16.341 1.00 65.31 118 ALA A C 1
ATOM 930 O O . ALA A 1 118 ? 14.525 -12.410 -16.953 1.00 65.31 118 ALA A O 1
ATOM 931 N N . SER A 1 119 ? 14.246 -11.283 -15.029 1.00 69.75 119 SER A N 1
ATOM 932 C CA . SER A 1 119 ? 14.935 -12.221 -14.147 1.00 69.75 119 SER A CA 1
ATOM 933 C C . SER A 1 119 ? 14.284 -12.277 -12.758 1.00 69.75 119 SER A C 1
ATOM 935 O O . SER A 1 119 ? 13.529 -11.391 -12.362 1.00 69.75 119 SER A O 1
ATOM 937 N N . ALA A 1 120 ? 14.592 -13.343 -12.018 1.00 72.44 120 ALA A N 1
ATOM 938 C CA . ALA A 1 120 ? 14.153 -13.590 -10.644 1.00 72.44 120 ALA A CA 1
ATOM 939 C C . ALA A 1 120 ? 14.751 -12.619 -9.607 1.00 72.44 120 ALA A C 1
ATOM 941 O O . ALA A 1 120 ? 14.097 -12.252 -8.632 1.00 72.44 120 ALA A O 1
ATOM 942 N N . GLN A 1 121 ? 15.994 -12.190 -9.834 1.00 75.44 121 GLN A N 1
ATOM 943 C CA . GLN A 1 121 ? 16.829 -11.502 -8.847 1.00 75.44 121 GLN A CA 1
ATOM 944 C C . GLN A 1 121 ? 16.224 -10.199 -8.274 1.00 75.44 121 GLN A C 1
ATOM 946 O O . GLN A 1 121 ? 16.327 -9.999 -7.061 1.00 75.44 121 GLN A O 1
ATOM 951 N N . PRO A 1 122 ? 15.576 -9.312 -9.062 1.00 77.31 122 PRO A N 1
ATOM 952 C CA . PRO A 1 122 ? 14.933 -8.114 -8.515 1.00 77.31 122 PRO A CA 1
ATOM 953 C C . PRO A 1 122 ? 13.793 -8.445 -7.545 1.00 77.31 122 PRO A C 1
ATOM 955 O O . PRO A 1 122 ? 13.626 -7.769 -6.533 1.00 77.31 122 PRO A O 1
ATOM 958 N N . VAL A 1 123 ? 13.045 -9.520 -7.814 1.00 79.56 123 VAL A N 1
ATOM 959 C CA . VAL A 1 123 ? 11.978 -9.978 -6.916 1.00 79.56 123 VAL A CA 1
ATOM 960 C C . VAL A 1 123 ? 12.566 -10.530 -5.629 1.00 79.56 123 VAL A C 1
ATOM 962 O O . VAL A 1 123 ? 12.126 -10.148 -4.553 1.00 79.56 123 VAL A O 1
ATOM 965 N N . GLU A 1 124 ? 13.585 -11.384 -5.713 1.00 80.94 124 GLU A N 1
ATOM 966 C CA . GLU A 1 124 ? 14.251 -11.913 -4.516 1.00 80.94 124 GLU A CA 1
ATOM 967 C C . GLU A 1 124 ? 14.794 -10.782 -3.638 1.00 80.94 124 GLU A C 1
ATOM 969 O O . GLU A 1 124 ? 14.566 -10.780 -2.431 1.00 80.94 124 GLU A O 1
ATOM 974 N N . SER A 1 125 ? 15.415 -9.776 -4.259 1.00 82.88 125 SER A N 1
ATOM 975 C CA . SER A 1 125 ? 15.959 -8.607 -3.561 1.00 82.88 125 SER A CA 1
ATOM 976 C C . SER A 1 125 ? 14.865 -7.795 -2.864 1.00 82.88 125 SER A C 1
ATOM 978 O O . SER A 1 125 ? 15.063 -7.341 -1.738 1.00 82.88 125 SER A O 1
ATOM 980 N N . VAL A 1 126 ? 13.698 -7.618 -3.498 1.00 84.94 126 VAL A N 1
ATOM 981 C CA . VAL A 1 126 ? 12.598 -6.864 -2.882 1.00 84.94 126 VAL A CA 1
ATOM 982 C C . VAL A 1 126 ? 11.899 -7.654 -1.775 1.00 84.94 126 VAL A C 1
ATOM 984 O O . VAL A 1 126 ? 11.544 -7.080 -0.750 1.00 84.94 126 VAL A O 1
ATOM 987 N N . ILE A 1 127 ? 11.741 -8.969 -1.940 1.00 83.88 127 ILE A N 1
ATOM 988 C CA . ILE A 1 127 ? 11.149 -9.836 -0.917 1.00 83.88 127 ILE A CA 1
ATOM 989 C C . ILE A 1 127 ? 12.075 -9.946 0.298 1.00 83.88 127 ILE A C 1
ATOM 991 O O . ILE A 1 127 ? 11.605 -9.854 1.432 1.00 83.88 127 ILE A O 1
ATOM 995 N N . GLU A 1 128 ? 13.387 -10.084 0.084 1.00 85.31 128 GLU A N 1
ATOM 996 C CA . GLU A 1 128 ? 14.374 -10.035 1.165 1.00 85.31 128 GLU A CA 1
ATOM 997 C C . GLU A 1 128 ? 14.319 -8.688 1.887 1.00 85.31 128 GLU A C 1
ATOM 999 O O . GLU A 1 128 ? 14.261 -8.654 3.115 1.00 85.31 128 GLU A O 1
ATOM 1004 N N . PHE A 1 129 ? 14.247 -7.585 1.140 1.00 86.62 129 PHE A N 1
ATOM 1005 C CA . PHE A 1 129 ? 14.085 -6.257 1.716 1.00 86.62 129 PHE A CA 1
ATOM 1006 C C . PHE A 1 129 ? 12.817 -6.153 2.577 1.00 86.62 129 PHE A C 1
ATOM 1008 O O . PHE A 1 129 ? 12.914 -5.759 3.735 1.00 86.62 129 PHE A O 1
ATOM 1015 N N . TYR A 1 130 ? 11.645 -6.575 2.089 1.00 89.44 130 TYR A N 1
ATOM 1016 C CA . TYR A 1 130 ? 10.406 -6.569 2.884 1.00 89.44 130 TYR A CA 1
ATOM 1017 C C . TYR A 1 130 ? 10.522 -7.403 4.159 1.00 89.44 130 TYR A C 1
ATOM 1019 O O . TYR A 1 130 ? 10.083 -6.967 5.224 1.00 89.44 130 TYR A O 1
ATOM 1027 N N . SER A 1 131 ? 11.156 -8.574 4.068 1.00 87.06 131 SER A N 1
ATOM 1028 C CA . SER A 1 131 ? 11.393 -9.434 5.224 1.00 87.06 131 SER A CA 1
ATOM 1029 C C . SER A 1 131 ? 12.320 -8.774 6.246 1.00 87.06 131 SER A C 1
ATOM 1031 O O . SER A 1 131 ? 12.059 -8.874 7.442 1.00 87.06 131 SER A O 1
ATOM 1033 N N . GLN A 1 132 ? 13.380 -8.092 5.804 1.00 87.56 132 GLN A N 1
ATOM 1034 C CA . GLN A 1 132 ? 14.294 -7.357 6.685 1.00 87.56 132 GLN A CA 1
ATOM 1035 C C . GLN A 1 132 ? 13.614 -6.158 7.355 1.00 87.56 132 GLN A C 1
ATOM 1037 O O . GLN A 1 132 ? 13.956 -5.813 8.482 1.00 87.56 132 GLN A O 1
ATOM 1042 N N . GLN A 1 133 ? 12.640 -5.543 6.680 1.00 85.75 133 GLN A N 1
ATOM 1043 C CA . GLN A 1 133 ? 11.820 -4.466 7.237 1.00 85.75 133 GLN A CA 1
ATOM 1044 C C . GLN A 1 133 ? 10.682 -4.976 8.137 1.00 85.75 133 GLN A C 1
ATOM 1046 O O . GLN A 1 133 ? 9.960 -4.161 8.702 1.00 85.75 133 GLN A O 1
ATOM 1051 N N . GLY A 1 134 ? 10.514 -6.295 8.289 1.00 86.69 134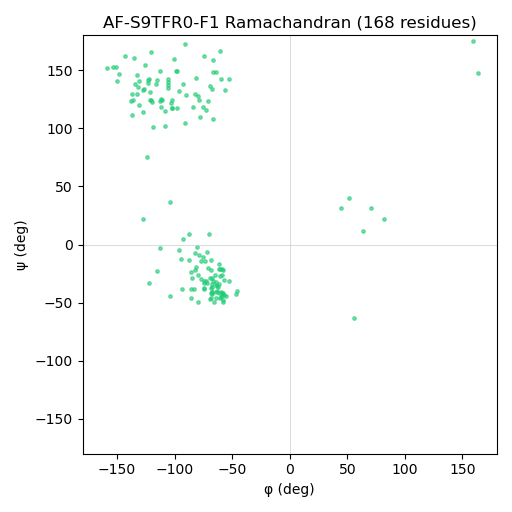 GLY A N 1
ATOM 1052 C CA . GLY A 1 134 ? 9.476 -6.887 9.136 1.00 86.69 134 GLY A CA 1
ATOM 1053 C C . GLY A 1 134 ? 8.058 -6.721 8.587 1.00 86.69 134 GLY A C 1
ATOM 1054 O O . GLY A 1 134 ? 7.123 -6.564 9.361 1.00 86.69 134 GLY A O 1
ATOM 1055 N N . MET A 1 135 ? 7.887 -6.698 7.264 1.00 89.56 135 MET A N 1
ATOM 1056 C CA . MET A 1 135 ? 6.570 -6.528 6.645 1.00 89.56 135 MET A CA 1
ATOM 1057 C C . MET A 1 135 ? 5.792 -7.848 6.583 1.00 89.56 135 MET A C 1
ATOM 1059 O O . MET A 1 135 ? 6.301 -8.843 6.070 1.00 89.56 135 MET A O 1
ATOM 1063 N N . ASP A 1 136 ? 4.540 -7.837 7.044 1.00 89.88 136 ASP A N 1
ATOM 1064 C CA . ASP A 1 136 ? 3.698 -9.037 7.156 1.00 89.88 136 ASP A CA 1
ATOM 1065 C C . ASP A 1 136 ? 2.807 -9.261 5.930 1.00 89.88 136 ASP A C 1
ATOM 1067 O O . ASP A 1 136 ? 2.576 -10.392 5.501 1.00 89.88 136 ASP A O 1
ATOM 1071 N N . ILE A 1 137 ? 2.280 -8.174 5.363 1.00 91.12 137 ILE A N 1
ATOM 1072 C CA . ILE A 1 137 ? 1.315 -8.208 4.263 1.00 91.12 137 ILE A CA 1
ATOM 1073 C C . ILE A 1 137 ? 1.913 -7.490 3.063 1.00 91.12 137 ILE A C 1
ATOM 1075 O O . ILE A 1 137 ? 2.214 -6.305 3.137 1.00 91.12 137 ILE A O 1
ATOM 1079 N N . VAL A 1 138 ? 2.016 -8.177 1.927 1.00 90.38 138 VAL A N 1
ATOM 1080 C CA . VAL A 1 138 ? 2.386 -7.566 0.645 1.00 90.38 138 VAL A CA 1
ATOM 1081 C C . VAL A 1 138 ? 1.173 -7.602 -0.271 1.00 90.38 138 VAL A C 1
ATOM 1083 O O . VAL A 1 138 ? 0.661 -8.672 -0.596 1.00 90.38 138 VAL A O 1
ATOM 1086 N N . VAL A 1 139 ? 0.702 -6.428 -0.680 1.00 90.94 139 VAL A N 1
ATOM 1087 C CA . VAL A 1 139 ? -0.440 -6.259 -1.577 1.00 90.94 139 VAL A CA 1
ATOM 1088 C C . VAL A 1 139 ? -0.064 -5.305 -2.698 1.00 90.94 139 VAL A C 1
ATOM 1090 O O . VAL A 1 139 ? 0.629 -4.316 -2.484 1.00 90.94 139 VAL A O 1
ATOM 1093 N N . GLY A 1 140 ? -0.515 -5.593 -3.910 1.00 89.94 140 GLY A N 1
ATOM 1094 C CA . GLY A 1 140 ? -0.176 -4.749 -5.039 1.00 89.94 140 GLY A CA 1
ATOM 1095 C C . GLY A 1 140 ? -0.321 -5.439 -6.373 1.00 89.94 140 GLY A C 1
ATOM 1096 O O . GLY A 1 140 ? -0.577 -6.644 -6.446 1.00 89.94 140 GLY A O 1
ATOM 1097 N N . ASP A 1 141 ? -0.112 -4.660 -7.426 1.00 87.88 141 ASP A N 1
ATOM 1098 C CA . ASP A 1 141 ? 0.055 -5.204 -8.762 1.00 87.88 141 ASP A CA 1
ATOM 1099 C C . ASP A 1 141 ? 1.541 -5.465 -9.014 1.00 87.88 141 ASP A C 1
ATOM 1101 O O . ASP A 1 141 ? 2.344 -4.559 -9.233 1.00 87.88 141 ASP A O 1
ATOM 1105 N N . MET A 1 142 ? 1.903 -6.742 -8.958 1.00 84.44 142 MET A N 1
ATOM 1106 C CA . MET A 1 142 ? 3.261 -7.210 -9.218 1.00 84.44 142 MET A CA 1
ATOM 1107 C C . MET A 1 142 ? 3.577 -7.287 -10.720 1.00 84.44 142 MET A C 1
ATOM 1109 O O . MET A 1 142 ? 4.713 -7.581 -11.081 1.00 84.44 142 MET A O 1
ATOM 1113 N N . ASN A 1 143 ? 2.592 -7.120 -11.614 1.00 79.50 143 ASN A N 1
ATOM 1114 C CA . ASN A 1 143 ? 2.735 -7.338 -13.059 1.00 79.50 143 ASN A CA 1
ATOM 1115 C C . ASN A 1 143 ? 3.494 -8.638 -13.414 1.00 79.50 143 ASN A C 1
ATOM 1117 O O . ASN A 1 143 ? 4.182 -8.753 -14.433 1.00 79.50 143 ASN A O 1
ATOM 1121 N N . ALA A 1 144 ? 3.344 -9.644 -12.547 1.00 74.38 144 ALA A N 1
ATOM 1122 C CA . ALA A 1 144 ? 4.026 -10.923 -12.586 1.00 74.38 144 ALA A CA 1
ATOM 1123 C C . ALA A 1 144 ? 3.022 -12.019 -12.907 1.00 74.38 144 ALA A C 1
ATOM 1125 O O . ALA A 1 144 ? 2.040 -12.211 -12.189 1.00 74.38 144 ALA A O 1
ATOM 1126 N N . ARG A 1 145 ? 3.281 -12.817 -13.947 1.00 68.56 145 ARG A N 1
ATOM 1127 C CA . ARG A 1 145 ? 2.533 -14.066 -14.100 1.00 68.56 145 ARG A CA 1
ATOM 1128 C C . ARG A 1 145 ? 3.002 -15.030 -13.015 1.00 68.56 145 ARG A C 1
ATOM 1130 O O . ARG A 1 145 ? 4.178 -15.378 -12.962 1.00 68.56 145 ARG A O 1
ATOM 1137 N N . HIS A 1 146 ? 2.067 -15.514 -12.202 1.00 63.38 146 HIS A N 1
ATOM 1138 C CA . HIS A 1 146 ? 2.337 -16.484 -11.136 1.00 63.38 146 HIS A CA 1
ATOM 1139 C C . HIS A 1 146 ? 3.219 -17.655 -11.615 1.00 63.38 146 HIS A C 1
ATOM 1141 O O . HIS A 1 146 ? 4.185 -18.023 -10.953 1.00 63.38 146 HIS A O 1
ATOM 1147 N N . LEU A 1 147 ? 2.935 -18.185 -12.815 1.00 53.84 147 LEU A N 1
ATOM 1148 C CA . LEU A 1 147 ? 3.646 -19.326 -13.400 1.00 53.84 147 LEU A CA 1
ATOM 1149 C C . LEU A 1 147 ? 5.105 -19.039 -13.769 1.00 53.84 147 LEU A C 1
ATOM 1151 O O . LEU A 1 147 ? 5.925 -19.931 -13.597 1.00 53.84 147 LEU A O 1
ATOM 1155 N N . SER A 1 148 ? 5.447 -17.839 -14.253 1.00 53.84 148 SER A N 1
ATOM 1156 C CA . SER A 1 148 ? 6.829 -17.524 -14.650 1.00 53.84 148 SER A CA 1
ATOM 1157 C C . SER A 1 148 ? 7.751 -17.362 -13.445 1.00 53.84 148 SER A C 1
ATOM 1159 O O . SER A 1 148 ? 8.928 -17.703 -13.523 1.00 53.84 148 SER A O 1
ATOM 1161 N N . TRP A 1 149 ? 7.214 -16.888 -12.320 1.00 53.56 149 TRP A N 1
ATOM 1162 C CA . TRP A 1 149 ? 7.980 -16.746 -11.087 1.00 53.56 149 TRP A CA 1
ATOM 1163 C C . TRP A 1 149 ? 8.111 -18.084 -10.347 1.00 53.56 149 TRP A C 1
ATOM 1165 O O . TRP A 1 149 ? 9.228 -18.518 -10.056 1.00 53.56 149 TRP A O 1
ATOM 1175 N N . SER A 1 150 ? 7.003 -18.810 -10.143 1.00 55.47 150 SER A N 1
ATOM 1176 C CA . SER A 1 150 ? 7.027 -20.107 -9.453 1.00 55.47 150 SER A CA 1
ATOM 1177 C C . SER A 1 150 ? 7.860 -21.159 -10.196 1.00 55.47 150 SER A C 1
ATOM 1179 O O . SER A 1 150 ? 8.561 -21.944 -9.562 1.00 55.47 150 SER A O 1
ATOM 1181 N N . SER A 1 151 ? 7.841 -21.173 -11.538 1.00 56.09 151 SER A N 1
ATOM 1182 C CA . SER A 1 151 ? 8.648 -22.118 -12.326 1.00 56.09 151 SER A CA 1
ATOM 1183 C C . SER A 1 151 ? 10.152 -21.858 -12.222 1.00 56.09 151 SER A C 1
ATOM 1185 O O . SER A 1 151 ? 10.933 -22.795 -12.349 1.00 56.09 151 SER A O 1
ATOM 1187 N N . GLN A 1 152 ? 10.564 -20.608 -11.987 1.00 53.75 152 GLN A N 1
ATOM 1188 C CA . GLN A 1 152 ? 11.970 -20.235 -11.799 1.00 53.75 152 GLN A CA 1
ATOM 1189 C C . GLN A 1 152 ? 12.461 -20.478 -10.357 1.00 53.75 152 GLN A C 1
ATOM 1191 O O . GLN A 1 152 ? 13.658 -20.665 -10.156 1.00 53.75 152 GLN A O 1
ATOM 1196 N N . HIS A 1 153 ? 11.555 -20.542 -9.368 1.00 54.28 153 HIS A N 1
ATOM 1197 C CA . HIS A 1 153 ? 11.895 -20.633 -7.935 1.00 54.28 153 HIS A CA 1
ATOM 1198 C C . HIS A 1 153 ? 11.514 -21.962 -7.264 1.00 54.28 153 HIS A C 1
ATOM 1200 O O . HIS A 1 153 ? 11.877 -22.186 -6.106 1.00 54.28 153 HIS A O 1
ATOM 1206 N N . ASN A 1 154 ? 10.867 -22.894 -7.976 1.00 48.84 154 ASN A N 1
ATOM 1207 C CA . ASN A 1 154 ? 10.640 -24.258 -7.473 1.00 48.84 154 ASN A CA 1
ATOM 1208 C C . ASN A 1 154 ? 11.961 -24.977 -7.111 1.00 48.84 154 ASN A C 1
ATOM 1210 O O . ASN A 1 154 ? 11.975 -25.877 -6.276 1.00 48.84 154 ASN A O 1
ATOM 1214 N N . SER A 1 155 ? 13.089 -24.538 -7.672 1.00 47.38 155 SER A N 1
ATOM 1215 C CA . SER A 1 155 ? 14.437 -25.014 -7.335 1.00 47.38 155 SER A CA 1
ATOM 1216 C C . SER A 1 155 ? 14.955 -24.478 -5.988 1.00 47.38 155 SER A C 1
ATOM 1218 O O . SER A 1 155 ? 15.715 -25.161 -5.304 1.00 47.38 155 SER A O 1
ATOM 1220 N N . TYR A 1 156 ? 14.548 -23.267 -5.586 1.00 43.72 156 TYR A N 1
ATOM 1221 C CA . TYR A 1 156 ? 15.064 -22.574 -4.397 1.00 43.72 156 TYR A CA 1
ATOM 1222 C C . TYR A 1 156 ? 14.326 -22.972 -3.109 1.00 43.72 156 TYR A C 1
ATOM 1224 O O . TYR A 1 156 ? 14.964 -23.181 -2.073 1.00 43.72 156 TYR A O 1
ATOM 1232 N N . ALA A 1 157 ? 13.002 -23.160 -3.175 1.00 44.94 157 ALA A N 1
ATOM 1233 C CA . ALA A 1 157 ? 12.195 -23.586 -2.025 1.00 44.94 157 ALA A CA 1
ATOM 1234 C C . ALA A 1 157 ? 12.495 -25.038 -1.598 1.00 44.94 157 ALA A C 1
ATOM 1236 O O . ALA A 1 157 ? 12.586 -25.340 -0.407 1.00 44.94 157 ALA A O 1
ATOM 1237 N N . VAL A 1 158 ? 12.737 -25.932 -2.566 1.00 47.34 158 VAL A N 1
ATOM 1238 C CA . VAL A 1 158 ? 13.122 -27.330 -2.304 1.00 47.34 158 VAL A CA 1
ATOM 1239 C C . VAL A 1 158 ? 14.565 -27.421 -1.781 1.00 47.34 158 VAL A C 1
ATOM 1241 O O . VAL A 1 158 ? 14.856 -28.246 -0.916 1.00 47.34 158 VAL A O 1
ATOM 1244 N N . GLY A 1 159 ? 15.459 -26.533 -2.234 1.00 44.81 159 GLY A N 1
ATOM 1245 C CA . GLY A 1 159 ? 16.866 -26.497 -1.822 1.00 44.81 159 GLY A CA 1
ATOM 1246 C C . GLY A 1 159 ? 17.097 -26.084 -0.362 1.00 44.81 159 GLY A C 1
ATOM 1247 O O . GLY A 1 159 ? 17.848 -26.760 0.341 1.00 44.81 159 GLY A O 1
ATOM 1248 N N . ARG A 1 160 ? 16.438 -25.022 0.135 1.00 44.38 160 ARG A N 1
ATOM 1249 C CA . ARG A 1 160 ? 16.592 -24.604 1.548 1.00 44.38 160 ARG A CA 1
ATOM 1250 C C . ARG A 1 160 ? 15.859 -25.526 2.524 1.00 44.38 160 ARG A C 1
ATOM 1252 O O . ARG A 1 160 ? 16.430 -25.884 3.549 1.00 44.38 160 ARG A O 1
ATOM 1259 N N . GLY A 1 161 ? 14.665 -26.012 2.169 1.00 41.91 161 GLY A N 1
ATOM 1260 C CA . GLY A 1 161 ? 13.924 -26.962 3.007 1.00 41.91 161 GLY A CA 1
ATOM 1261 C C . GLY A 1 161 ? 14.669 -28.286 3.240 1.00 41.91 161 GLY A C 1
ATOM 1262 O O . GLY A 1 161 ? 14.605 -28.845 4.335 1.00 41.91 161 GLY A O 1
ATOM 1263 N N . LEU A 1 162 ? 15.435 -28.770 2.252 1.00 41.88 162 LEU A N 1
ATOM 1264 C CA . LEU A 1 162 ? 16.270 -29.976 2.376 1.00 41.88 162 LEU A CA 1
ATOM 1265 C C . LEU A 1 162 ? 17.606 -29.744 3.100 1.00 41.88 162 LEU A C 1
ATOM 1267 O O . LEU A 1 162 ? 18.153 -30.688 3.673 1.00 41.88 162 LEU A O 1
ATOM 1271 N N . LEU A 1 163 ? 18.144 -28.522 3.079 1.00 44.91 163 LEU A N 1
ATOM 1272 C CA . LEU A 1 163 ? 19.393 -28.187 3.771 1.00 44.91 163 LEU A CA 1
ATOM 1273 C C . LEU A 1 163 ? 19.165 -27.878 5.259 1.00 44.91 163 LEU A C 1
ATOM 1275 O O . LEU A 1 163 ? 19.946 -28.344 6.091 1.00 44.91 163 LEU A O 1
ATOM 1279 N N . ASP A 1 164 ? 18.068 -27.207 5.615 1.00 46.25 164 ASP A N 1
ATOM 1280 C CA . ASP A 1 164 ? 17.750 -26.900 7.018 1.00 46.25 164 ASP A CA 1
ATOM 1281 C C . ASP A 1 164 ? 17.256 -28.132 7.794 1.00 46.25 164 ASP A C 1
ATOM 1283 O O . ASP A 1 164 ? 17.605 -28.328 8.959 1.00 46.25 164 ASP A O 1
ATOM 1287 N N . SER A 1 165 ? 16.547 -29.056 7.140 1.00 42.47 165 SER A N 1
ATOM 1288 C CA . SER A 1 165 ? 16.101 -30.308 7.773 1.00 42.47 165 SER A CA 1
ATOM 1289 C C . SER A 1 165 ? 17.222 -31.336 8.003 1.00 42.47 165 SER A C 1
ATOM 1291 O O . SER A 1 165 ? 17.037 -32.273 8.785 1.00 42.47 165 SER A O 1
ATOM 1293 N N . ARG A 1 166 ? 18.399 -31.162 7.381 1.00 40.75 166 ARG A N 1
ATOM 1294 C CA . ARG A 1 166 ? 19.603 -31.970 7.663 1.00 40.75 166 ARG A CA 1
ATOM 1295 C C . ARG A 1 166 ? 20.435 -31.440 8.830 1.00 40.75 166 ARG A C 1
ATOM 1297 O O . ARG A 1 166 ? 21.139 -32.230 9.448 1.00 40.75 166 ARG A O 1
ATOM 1304 N N . ARG A 1 167 ? 20.345 -30.147 9.159 1.00 42.03 167 ARG A N 1
ATOM 1305 C CA . ARG A 1 167 ? 21.053 -29.557 10.312 1.00 42.03 167 ARG A CA 1
ATOM 1306 C C . ARG A 1 167 ? 20.347 -29.782 11.647 1.00 42.03 167 ARG A C 1
ATOM 1308 O O . ARG A 1 167 ? 20.994 -29.718 12.677 1.00 42.03 167 ARG A O 1
ATOM 1315 N N . LEU A 1 168 ? 19.055 -30.103 11.630 1.00 41.44 168 LEU A N 1
ATOM 1316 C CA . LEU A 1 168 ? 18.279 -30.434 12.833 1.00 41.44 168 LEU A CA 1
ATOM 1317 C C . LEU A 1 168 ? 18.339 -31.930 13.218 1.00 41.44 168 LEU A C 1
ATOM 1319 O O . LEU A 1 168 ? 17.579 -32.368 14.077 1.00 41.44 168 LEU A O 1
ATOM 1323 N N . ARG A 1 169 ? 19.198 -32.734 12.569 1.00 46.69 169 ARG A N 1
ATOM 1324 C CA . ARG A 1 169 ? 19.387 -34.174 12.856 1.00 46.69 169 ARG A CA 1
ATOM 1325 C C . ARG A 1 169 ? 20.850 -34.575 13.108 1.00 46.69 169 ARG A C 1
ATOM 1327 O O . ARG A 1 169 ? 21.190 -35.744 12.922 1.00 46.69 169 ARG A O 1
ATOM 1334 N N . GLN A 1 170 ? 21.703 -33.630 13.492 1.00 40.34 170 GLN A N 1
ATOM 1335 C CA . GLN A 1 170 ? 23.038 -33.891 14.048 1.00 40.34 170 GLN A CA 1
ATOM 1336 C C . GLN A 1 170 ? 23.116 -33.268 15.435 1.00 40.34 170 GLN A C 1
ATOM 1338 O O . GLN A 1 170 ? 23.781 -33.883 16.293 1.00 40.34 170 GLN A O 1
#

Nearest PDB structures (foldseek):
  1xds-assembly1_B  TM=7.303E-01  e=1.628E+00  Streptomyces purpurascens
  1qzz-assembly1_A  TM=5.985E-01  e=1.277E+00  Streptomyces purpurascens
  9f7h-assembly1_A  TM=4.034E-01  e=2.814E+00  Homo sapiens
  6osx-assembly1_A  TM=4.406E-01  e=5.168E+00  Enterobacter cloacae
  1no8-assembly1_A  TM=3.580E-01  e=4.052E+00  Mus musculus

Organism: NCBI:txid28005

Solvent-accessible surface area (backbone atoms only — not comparable to full-atom values): 9878 Å² total; per-residue (Å²): 133,81,51,73,62,62,52,49,52,58,62,49,75,76,45,98,69,82,71,56,66,46,74,45,56,69,51,31,70,86,50,74,64,60,52,52,58,42,39,78,74,48,28,44,82,63,46,77,48,65,37,82,44,94,87,46,100,71,28,42,25,31,38,35,34,26,21,61,90,42,28,43,71,76,48,74,48,64,39,88,76,46,94,45,88,70,42,46,37,39,36,35,35,33,37,37,65,82,45,88,75,66,46,75,49,22,36,32,34,35,36,34,48,78,78,72,68,85,52,66,63,66,56,54,54,48,53,50,48,39,55,75,70,58,46,73,41,83,46,65,51,63,65,63,61,68,65,70,52,50,70,71,40,59,66,55,62,56,48,52,58,59,54,57,62,57,67,78,74,117

Mean predicted aligned error: 10.62 Å